Protein AF-A0A2K4KZG8-F1 (afdb_monomer_lite)

Secondary structure (DSSP, 8-state):
-----S---HHHHHHHTTS-HHHHHHHHHHHHHHHHHHHHSPPPPHHHHHHHHHHHHHHHHHHHHHHHHHHHHHHHHHHHHHT-TT-S-HHHHHHHHHHH--SS----HHHHHHHHHHTT-

Structure (mmCIF, N/CA/C/O backbone):
data_AF-A0A2K4KZG8-F1
#
_entry.id   AF-A0A2K4KZG8-F1
#
loop_
_atom_site.group_PDB
_atom_site.id
_atom_site.type_symbol
_atom_site.label_atom_id
_atom_site.label_alt_id
_atom_site.label_comp_id
_atom_site.label_asym_id
_atom_site.label_entity_id
_atom_site.label_seq_id
_atom_site.pdbx_PDB_ins_code
_atom_site.Cartn_x
_atom_site.Cartn_y
_atom_site.Cartn_z
_atom_site.occupancy
_atom_site.B_iso_or_equiv
_atom_site.auth_seq_id
_atom_site.auth_comp_id
_atom_site.auth_asym_id
_atom_site.auth_atom_id
_atom_site.pdbx_PDB_model_num
ATOM 1 N N . MET A 1 1 ? -31.994 20.305 46.320 1.00 42.28 1 MET A N 1
ATOM 2 C CA . MET A 1 1 ? -30.652 19.686 46.336 1.00 42.28 1 MET A CA 1
ATOM 3 C C . MET A 1 1 ? -29.609 20.785 46.228 1.00 42.28 1 MET A C 1
ATOM 5 O O . MET A 1 1 ? -29.683 21.570 45.291 1.00 42.28 1 MET A O 1
ATOM 9 N N . LYS A 1 2 ? -28.716 20.902 47.220 1.00 34.50 2 LYS A N 1
ATOM 10 C CA . LYS A 1 2 ? -27.561 21.813 47.177 1.00 34.50 2 LYS A CA 1
ATOM 11 C C . LYS A 1 2 ? -26.503 21.168 46.283 1.00 34.50 2 LYS A C 1
ATOM 13 O O . LYS A 1 2 ? -26.111 20.043 46.558 1.00 34.50 2 LYS A O 1
ATOM 18 N N . ILE A 1 3 ? -2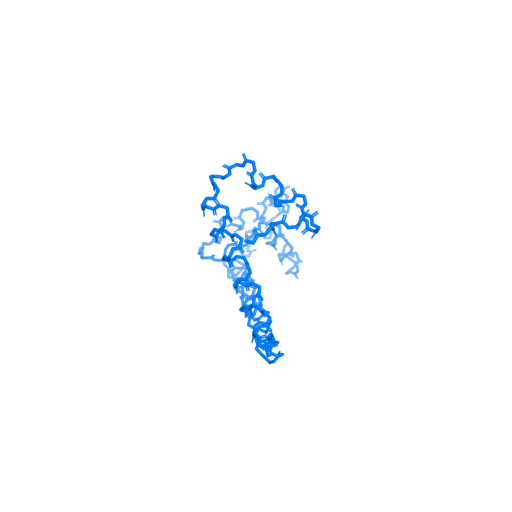6.083 21.857 45.227 1.00 39.00 3 ILE A N 1
ATOM 19 C CA . ILE A 1 3 ? -24.973 21.411 44.382 1.00 39.00 3 ILE A CA 1
ATOM 20 C C . ILE A 1 3 ? -23.695 21.695 45.178 1.00 39.00 3 ILE A C 1
ATOM 22 O O . ILE A 1 3 ? -23.262 22.841 45.272 1.00 39.00 3 ILE A O 1
ATOM 26 N N . THR A 1 4 ? -23.170 20.677 45.855 1.00 40.81 4 THR A N 1
ATOM 27 C CA . THR A 1 4 ? -21.878 20.728 46.544 1.00 40.81 4 THR A CA 1
ATOM 28 C C . THR A 1 4 ? -20.770 20.661 45.501 1.00 40.81 4 THR A C 1
ATOM 30 O O . THR A 1 4 ? -20.667 19.702 44.742 1.00 40.81 4 THR A O 1
ATOM 33 N N . SER A 1 5 ? -19.989 21.733 45.440 1.00 45.44 5 SER A N 1
ATOM 34 C CA . SER A 1 5 ? -18.913 22.008 44.491 1.00 45.44 5 SER A CA 1
ATOM 35 C C . SER A 1 5 ? -17.625 21.260 44.841 1.00 45.44 5 SER A C 1
ATOM 37 O O . SER A 1 5 ? -16.600 21.885 45.109 1.00 45.44 5 SER A O 1
ATOM 39 N N . GLU A 1 6 ? -17.666 19.934 44.880 1.00 42.12 6 GLU A N 1
ATOM 40 C CA . GLU A 1 6 ? -16.471 19.122 45.113 1.00 42.12 6 GLU A CA 1
ATOM 41 C C . GLU A 1 6 ? -16.369 18.081 43.995 1.00 42.12 6 GLU A C 1
ATOM 43 O O . GLU A 1 6 ? -17.214 17.204 43.869 1.00 42.12 6 GLU A O 1
ATOM 48 N N . SER A 1 7 ? -15.335 18.232 43.157 1.00 44.91 7 SER A N 1
ATOM 49 C CA . SER A 1 7 ? -15.052 17.484 41.920 1.00 44.91 7 SER A CA 1
ATOM 50 C C . SER A 1 7 ? -15.811 17.926 40.658 1.00 44.91 7 SER A C 1
ATOM 52 O O . SER A 1 7 ? -16.554 17.166 40.048 1.00 44.91 7 SER A O 1
ATOM 54 N N . THR A 1 8 ? -15.563 19.157 40.211 1.00 51.44 8 THR A N 1
ATOM 55 C CA . THR A 1 8 ? -15.955 19.639 38.876 1.00 51.44 8 THR A CA 1
ATOM 56 C C . THR A 1 8 ? -14.691 19.715 38.026 1.00 51.44 8 THR A C 1
ATOM 58 O O . THR A 1 8 ? -13.781 20.481 38.358 1.00 51.44 8 THR A O 1
ATOM 61 N N . THR A 1 9 ? -14.576 18.895 36.980 1.00 59.38 9 THR A N 1
ATOM 62 C CA . THR A 1 9 ? -13.383 18.911 36.120 1.00 59.38 9 THR A CA 1
ATOM 63 C C . THR A 1 9 ? -13.283 20.262 35.395 1.00 59.38 9 THR A C 1
ATOM 65 O O . THR A 1 9 ? -14.271 20.982 35.242 1.00 59.38 9 THR A O 1
ATOM 68 N N . ALA A 1 10 ? -12.090 20.663 34.939 1.00 57.81 10 ALA A N 1
ATOM 69 C CA . ALA A 1 10 ? -11.908 21.945 34.238 1.00 57.81 10 ALA A CA 1
ATOM 70 C C . ALA A 1 10 ? -12.802 22.085 32.981 1.00 57.81 10 A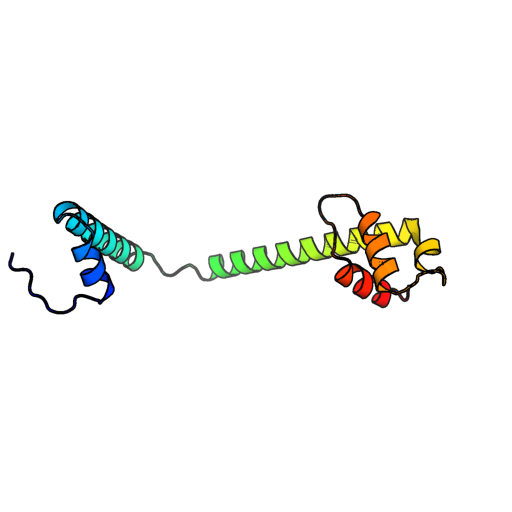LA A C 1
ATOM 72 O O . ALA A 1 10 ? -13.122 23.198 32.561 1.00 57.81 10 ALA A O 1
ATOM 73 N N . PHE A 1 11 ? -13.228 20.954 32.410 1.00 56.88 11 PHE A N 1
ATOM 74 C CA . PHE A 1 11 ? -14.164 20.870 31.294 1.00 56.88 11 PHE A CA 1
ATOM 75 C C . PHE A 1 11 ? -15.580 21.311 31.695 1.00 56.88 11 PHE A C 1
ATOM 77 O O . PHE A 1 11 ? -16.167 22.175 31.040 1.00 56.88 11 PHE A O 1
ATOM 84 N N . ASP A 1 12 ? -16.076 20.826 32.832 1.00 58.78 12 ASP A N 1
ATOM 85 C CA . ASP A 1 12 ? -17.421 21.117 33.342 1.00 58.78 12 ASP A CA 1
ATOM 86 C C . ASP A 1 12 ? -17.603 22.609 33.670 1.00 58.78 12 ASP A C 1
ATOM 88 O O . ASP A 1 12 ? -18.649 23.201 33.392 1.00 58.78 12 ASP A O 1
ATOM 92 N N . GLN A 1 13 ? -16.557 23.268 34.189 1.00 61.50 13 GLN A N 1
ATOM 93 C CA . GLN A 1 13 ? -16.581 24.718 34.443 1.00 61.50 13 GLN A CA 1
ATOM 94 C C . GLN A 1 13 ? -16.624 25.548 33.150 1.00 61.50 13 GLN A C 1
ATOM 96 O O . GLN A 1 13 ? -17.235 26.619 33.117 1.00 61.50 13 GLN A O 1
ATOM 101 N N . ALA A 1 14 ? -15.972 25.083 32.080 1.00 61.78 14 ALA A N 1
ATOM 102 C CA . ALA A 1 14 ? -15.995 25.752 30.781 1.00 61.78 14 ALA A CA 1
ATOM 103 C C . ALA A 1 14 ? -17.338 25.552 30.059 1.00 61.78 14 ALA A C 1
ATOM 105 O O . ALA A 1 14 ? -17.831 26.478 29.409 1.00 61.78 14 ALA A O 1
ATOM 106 N N . LEU A 1 15 ? -17.945 24.374 30.213 1.00 61.69 15 LEU A N 1
ATOM 107 C CA . LEU A 1 15 ? -19.258 24.031 29.674 1.00 61.69 15 LEU A CA 1
ATOM 108 C C . LEU A 1 15 ? -20.376 24.836 30.363 1.00 61.69 15 LEU A C 1
ATOM 110 O O . LEU A 1 15 ? -21.224 25.427 29.690 1.00 61.69 15 LEU A O 1
ATOM 114 N N . ALA A 1 16 ? -20.308 24.967 31.693 1.00 61.25 16 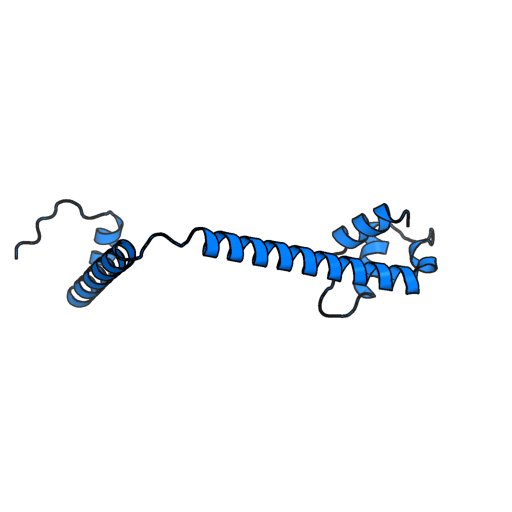ALA A N 1
ATOM 115 C CA . ALA A 1 16 ? -21.263 25.734 32.496 1.00 61.25 16 ALA A CA 1
ATOM 116 C C . ALA A 1 16 ? -21.297 27.238 32.171 1.00 61.25 16 ALA A C 1
ATOM 118 O O . ALA A 1 16 ? -22.310 27.896 32.389 1.00 61.25 16 ALA A O 1
ATOM 119 N N . ARG A 1 17 ? -20.209 27.795 31.622 1.00 66.31 17 ARG A N 1
ATOM 120 C CA . ARG A 1 17 ? -20.148 29.201 31.177 1.00 66.31 17 ARG A CA 1
ATOM 121 C C . ARG A 1 17 ? -20.784 29.441 29.806 1.00 66.31 17 ARG A C 1
ATOM 123 O O . ARG A 1 17 ? -21.014 30.593 29.452 1.00 66.31 17 ARG A O 1
ATOM 130 N N . ARG A 1 18 ? -21.008 28.388 29.013 1.00 73.06 18 ARG A N 1
ATOM 131 C CA . ARG A 1 18 ? -21.439 28.487 27.606 1.00 73.06 18 ARG A CA 1
ATOM 132 C C . ARG A 1 18 ? -22.886 28.068 27.383 1.00 73.06 18 ARG A C 1
ATOM 134 O O . ARG A 1 18 ? -23.472 28.479 26.386 1.00 73.06 18 ARG A O 1
ATOM 141 N N . L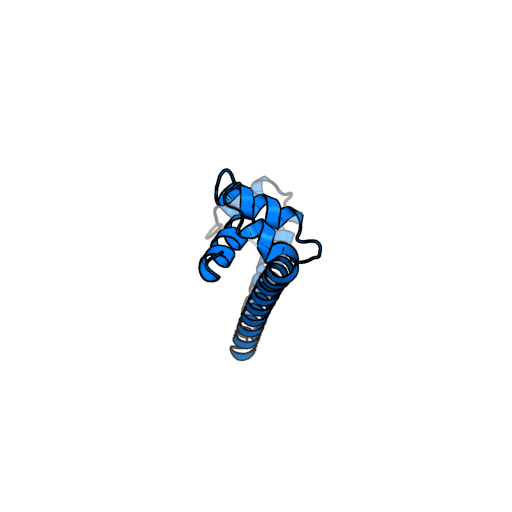EU A 1 19 ? -23.448 27.255 28.276 1.00 75.75 19 LEU A N 1
ATOM 142 C CA . LEU A 1 19 ? -24.785 26.696 28.117 1.00 75.75 19 LEU A CA 1
ATOM 143 C C . LEU A 1 19 ? -25.782 27.291 29.120 1.00 75.75 19 LEU A C 1
ATOM 145 O O . LEU A 1 19 ? -25.452 27.444 30.297 1.00 75.75 19 LEU A O 1
ATOM 149 N N . PRO A 1 20 ? -27.023 27.571 28.682 1.00 82.38 20 PRO A N 1
ATOM 150 C CA . PRO A 1 20 ? -28.143 27.810 29.580 1.00 82.38 20 PRO A CA 1
ATOM 151 C C . PRO A 1 20 ? -28.290 26.676 30.614 1.00 82.38 20 PRO A C 1
ATOM 153 O O . PRO A 1 20 ? -28.024 25.516 30.281 1.00 82.38 20 PRO A O 1
ATOM 156 N N . PRO A 1 21 ? -28.759 26.970 31.842 1.00 78.06 21 PRO A N 1
ATOM 157 C CA . PRO A 1 21 ? -28.783 26.007 32.948 1.00 78.06 21 PRO A CA 1
ATOM 158 C C . PRO A 1 21 ? -29.516 24.694 32.642 1.00 78.06 21 PRO A C 1
ATOM 160 O O . PRO A 1 21 ? -29.080 23.631 33.082 1.00 78.06 21 PRO A O 1
ATOM 163 N N . ASP A 1 22 ? -30.602 24.752 31.869 1.00 79.81 22 ASP A N 1
ATOM 164 C CA . ASP A 1 22 ? -31.407 23.575 31.525 1.00 79.81 22 ASP A CA 1
ATOM 165 C C . ASP A 1 22 ? -30.678 22.643 30.546 1.00 79.81 22 ASP A C 1
ATOM 167 O O . ASP A 1 22 ? -30.713 21.422 30.697 1.00 79.81 22 ASP A O 1
ATOM 171 N N . LEU A 1 23 ? -29.932 23.213 29.592 1.00 78.38 23 LEU A N 1
ATOM 172 C CA . LEU A 1 23 ? -29.118 22.446 28.647 1.00 78.38 23 LEU A CA 1
ATOM 173 C C . LEU A 1 23 ? -27.887 21.842 29.323 1.00 78.38 23 LEU A C 1
ATOM 175 O O . LEU A 1 23 ? -27.538 20.702 29.032 1.00 78.38 23 LEU A O 1
ATOM 179 N N . LEU A 1 24 ? -27.264 22.564 30.260 1.00 81.88 24 LEU A N 1
ATOM 180 C CA . LEU A 1 24 ? -26.151 22.034 31.048 1.00 81.88 24 LEU A CA 1
ATOM 181 C C . LEU A 1 24 ? -26.573 20.787 31.838 1.00 81.88 24 LEU A C 1
ATOM 183 O O . LEU A 1 24 ? -25.867 19.783 31.826 1.00 81.88 24 LEU A O 1
ATOM 187 N N . ARG A 1 25 ? -27.745 20.829 32.486 1.00 81.44 25 ARG A N 1
ATOM 188 C CA . ARG A 1 25 ? -28.288 19.679 33.228 1.00 81.44 25 ARG A CA 1
ATOM 189 C C . ARG A 1 25 ? -28.550 18.482 32.325 1.00 81.44 25 ARG A C 1
ATOM 191 O O . ARG A 1 25 ? -28.254 17.360 32.717 1.00 81.44 25 ARG A O 1
ATOM 198 N N . MET A 1 26 ? -29.080 18.722 31.129 1.00 81.94 26 MET A N 1
ATOM 199 C CA . MET A 1 26 ? -29.334 17.663 30.156 1.00 81.94 26 MET A CA 1
ATOM 200 C C . MET A 1 26 ? -28.033 17.020 29.657 1.00 81.94 26 MET A C 1
ATOM 202 O O . MET A 1 26 ? -27.964 15.800 29.563 1.00 81.94 26 MET A O 1
ATOM 206 N N . VAL A 1 27 ? -26.993 17.813 29.374 1.00 83.56 27 VAL A N 1
ATOM 207 C CA . VAL A 1 27 ? -25.688 17.282 28.939 1.00 83.56 27 VAL A CA 1
ATOM 208 C C . VAL A 1 27 ? -25.054 16.428 30.032 1.00 83.56 27 VAL A C 1
ATOM 210 O O . VAL A 1 27 ? -24.699 15.288 29.755 1.00 83.56 27 VAL A O 1
ATOM 213 N N . LEU A 1 28 ? -24.997 16.930 31.269 1.00 83.38 28 LEU A N 1
ATOM 214 C CA . LEU A 1 28 ? -24.435 16.174 32.394 1.00 83.38 28 LEU A CA 1
ATOM 215 C C . LEU A 1 28 ? -25.204 14.868 32.636 1.00 83.38 28 LEU A C 1
ATOM 217 O O . LEU A 1 28 ? -24.604 13.818 32.833 1.00 83.38 28 LEU A O 1
ATOM 221 N N . HIS A 1 29 ? -26.536 14.912 32.550 1.00 84.38 29 HIS A N 1
ATOM 222 C CA . HIS A 1 29 ? -27.363 13.717 32.684 1.00 84.38 29 HIS A CA 1
ATOM 223 C C . HIS A 1 29 ? -27.080 12.680 31.587 1.00 84.38 29 HIS A C 1
ATOM 225 O O . HIS A 1 29 ? -26.932 11.497 31.885 1.00 84.38 29 HIS A O 1
ATOM 231 N N . ASN A 1 30 ? -26.954 13.119 30.333 1.00 84.50 30 ASN A N 1
ATOM 232 C CA . ASN A 1 30 ? -26.641 12.232 29.213 1.00 84.50 30 ASN A CA 1
ATOM 233 C C . ASN A 1 30 ? -25.231 11.633 29.328 1.00 84.50 30 ASN A C 1
ATOM 235 O O . ASN A 1 30 ? -25.026 10.482 28.952 1.00 84.50 30 ASN A O 1
ATOM 239 N N . GLU A 1 31 ? -24.258 12.391 29.839 1.00 84.12 31 GLU A N 1
ATOM 240 C CA . GLU A 1 31 ? -22.904 11.889 30.097 1.00 84.12 31 GLU A CA 1
ATOM 241 C C . GLU A 1 31 ? -22.900 10.824 31.202 1.00 84.12 31 GLU A C 1
ATOM 243 O O . GLU A 1 31 ? -22.302 9.762 31.015 1.00 84.12 31 GLU A O 1
ATOM 248 N N . ASP A 1 32 ? -23.632 11.051 32.296 1.00 83.38 32 ASP A N 1
ATOM 249 C CA . ASP A 1 32 ? -23.813 10.069 33.372 1.00 83.38 32 ASP A CA 1
ATOM 250 C C . ASP A 1 32 ? -24.492 8.785 32.867 1.00 83.38 32 ASP A C 1
ATOM 252 O O . ASP A 1 32 ? -24.086 7.669 33.215 1.00 83.38 32 ASP A O 1
ATOM 256 N N . GLU A 1 33 ? -25.525 8.911 32.027 1.00 83.12 33 GLU A N 1
ATOM 257 C CA . GLU A 1 33 ? -26.182 7.759 31.402 1.00 83.12 33 GLU A CA 1
ATOM 258 C C . GLU A 1 33 ? -25.244 7.012 30.452 1.00 83.12 33 GLU A C 1
ATOM 260 O O . GLU A 1 33 ? -25.193 5.781 30.480 1.00 83.12 33 GLU A O 1
ATOM 265 N N . LEU A 1 34 ? -24.447 7.727 29.658 1.00 84.38 34 LEU A N 1
ATOM 266 C CA . LEU A 1 34 ? -23.486 7.128 28.735 1.00 84.38 34 LEU A CA 1
ATOM 267 C C . LEU A 1 34 ? -22.376 6.382 29.488 1.00 84.38 34 LEU A C 1
ATOM 269 O O . LEU A 1 34 ? -22.028 5.263 29.104 1.00 84.38 34 LEU A O 1
ATOM 273 N N . GLN A 1 35 ? -21.886 6.937 30.600 1.00 81.88 35 GLN A N 1
ATOM 274 C CA . GLN A 1 35 ? -20.945 6.253 31.490 1.00 81.88 35 GLN A CA 1
ATOM 275 C C . GLN A 1 35 ? -21.567 5.009 32.133 1.00 81.88 35 GLN A C 1
ATOM 277 O O . GLN A 1 35 ? -20.926 3.957 32.170 1.00 81.88 35 GLN A O 1
ATOM 282 N N . ARG A 1 36 ? -22.825 5.080 32.593 1.00 84.31 36 ARG A N 1
ATOM 283 C CA . ARG A 1 36 ? -23.542 3.901 33.115 1.00 84.31 36 ARG A CA 1
ATOM 284 C C . ARG A 1 36 ? -23.696 2.813 32.062 1.00 84.31 36 ARG A C 1
ATOM 286 O O . ARG A 1 36 ? -23.441 1.650 32.361 1.00 84.31 36 ARG A O 1
ATOM 293 N N . LEU A 1 37 ? -24.091 3.176 30.844 1.00 84.31 37 LEU A N 1
ATOM 294 C CA . LEU A 1 37 ? -24.254 2.230 29.743 1.00 84.31 37 LEU A CA 1
ATOM 295 C C . LEU A 1 37 ? -22.918 1.586 29.362 1.00 84.31 37 LEU A C 1
ATOM 297 O O . LEU A 1 37 ? -22.868 0.376 29.161 1.00 84.31 37 LEU A O 1
ATOM 301 N N . GLN A 1 38 ? -21.827 2.353 29.324 1.00 79.31 38 GLN A N 1
ATOM 302 C CA . GLN A 1 38 ? -20.483 1.816 29.089 1.00 79.31 38 GLN A CA 1
ATOM 303 C C . GLN A 1 38 ? -20.015 0.894 30.221 1.00 79.31 38 GLN A C 1
ATOM 305 O O . GLN A 1 38 ? -19.443 -0.156 29.945 1.00 79.31 38 GLN A O 1
ATOM 310 N N . ALA A 1 39 ? -20.300 1.232 31.481 1.00 76.94 39 ALA A N 1
ATOM 311 C CA . ALA A 1 39 ? -19.965 0.392 32.632 1.00 76.94 39 ALA A CA 1
ATOM 312 C C . ALA A 1 39 ? -20.782 -0.916 32.685 1.00 76.94 39 ALA A C 1
ATOM 314 O O . ALA A 1 39 ? -20.335 -1.897 33.276 1.00 76.94 39 ALA A O 1
ATOM 315 N N . GLN A 1 40 ? -21.968 -0.941 32.069 1.00 79.38 40 GLN A N 1
ATOM 316 C CA . GLN A 1 40 ? -22.815 -2.132 31.938 1.00 79.38 40 GLN A CA 1
ATOM 317 C C . GLN A 1 40 ? -22.469 -2.992 30.713 1.00 79.38 40 GLN A C 1
ATOM 319 O O . GLN A 1 40 ? -22.920 -4.137 30.627 1.00 79.38 40 GLN A O 1
ATOM 324 N N . GLN A 1 41 ? -21.677 -2.479 29.766 1.00 72.50 41 GLN A N 1
ATOM 325 C CA . GLN A 1 41 ? -21.211 -3.286 28.644 1.00 72.50 41 GLN A CA 1
ATOM 326 C C . GLN A 1 41 ? -20.217 -4.335 29.141 1.00 72.50 41 GLN A C 1
ATOM 328 O O . GLN A 1 41 ? -19.203 -4.033 29.768 1.00 72.50 41 GLN A O 1
ATOM 333 N N . SER A 1 42 ? -20.508 -5.599 28.842 1.00 68.00 42 SER A N 1
ATOM 334 C CA . SER A 1 42 ? -19.567 -6.692 29.065 1.00 68.00 42 SER A CA 1
ATOM 335 C C . SER A 1 42 ? -18.280 -6.423 28.283 1.00 68.00 42 SER A C 1
ATOM 337 O O . SER A 1 42 ? -18.341 -5.918 27.158 1.00 68.00 42 SER A O 1
ATOM 339 N N . ALA A 1 43 ? -17.126 -6.771 28.862 1.00 70.81 43 ALA A N 1
ATOM 340 C CA . ALA A 1 43 ? -15.841 -6.627 28.185 1.00 70.81 43 ALA A CA 1
ATOM 341 C C . ALA A 1 43 ? -15.919 -7.217 26.762 1.00 70.81 43 ALA A C 1
ATOM 343 O O . ALA A 1 43 ? -16.516 -8.286 26.582 1.00 70.81 43 ALA A O 1
ATOM 344 N N . PRO A 1 44 ? -15.369 -6.529 25.744 1.00 69.06 44 PRO A N 1
ATOM 345 C CA . PRO A 1 44 ? -15.459 -6.986 24.367 1.00 69.06 44 PRO A CA 1
ATOM 346 C C . PRO A 1 44 ? -14.886 -8.398 24.254 1.00 69.06 44 PRO A C 1
ATOM 348 O O . PRO A 1 44 ? -13.749 -8.648 24.646 1.00 69.06 44 PRO A O 1
ATOM 351 N N . ASP A 1 45 ? -15.704 -9.312 23.730 1.00 80.75 45 ASP A N 1
ATOM 352 C CA . ASP A 1 45 ? -15.357 -10.721 23.563 1.00 80.75 45 ASP A CA 1
ATOM 353 C C . ASP A 1 45 ? -14.007 -10.841 22.825 1.00 80.75 45 ASP A C 1
ATOM 355 O O . ASP A 1 45 ? -13.886 -10.351 21.690 1.00 80.75 45 ASP A O 1
ATOM 359 N N . PRO A 1 46 ? -12.983 -11.464 23.441 1.00 82.88 46 PRO A N 1
ATOM 360 C CA . PRO A 1 46 ? -11.651 -11.559 22.855 1.00 82.88 46 PRO A CA 1
ATOM 361 C C . PRO A 1 46 ? -11.673 -12.238 21.481 1.00 82.88 46 PRO A C 1
ATOM 363 O O . PRO A 1 46 ? -10.902 -11.851 20.600 1.00 82.88 46 PRO A O 1
ATOM 366 N N . HIS A 1 47 ? -12.605 -13.167 21.241 1.00 82.94 47 HIS A N 1
ATOM 367 C CA . HIS A 1 47 ? -12.756 -13.806 19.934 1.00 82.94 47 HIS A CA 1
ATOM 368 C C . HIS A 1 47 ? -13.282 -12.840 18.869 1.00 82.94 47 HIS A C 1
ATOM 370 O O . HIS A 1 47 ? -12.845 -12.893 17.718 1.00 82.94 47 HIS A O 1
ATOM 376 N N . LYS A 1 48 ? -14.173 -11.909 19.232 1.00 83.12 48 LYS A N 1
ATOM 377 C CA . LYS A 1 48 ? -14.654 -10.870 18.304 1.00 83.12 48 LYS A CA 1
ATOM 378 C C . LYS A 1 48 ? -13.550 -9.874 17.965 1.00 83.12 48 LYS A C 1
ATOM 380 O O . LYS A 1 48 ? -13.428 -9.481 16.803 1.00 83.12 48 LYS A O 1
ATOM 385 N N . LEU A 1 49 ? -12.727 -9.500 18.946 1.00 85.12 49 LEU A N 1
ATOM 386 C CA . LEU A 1 49 ? -11.561 -8.645 18.716 1.00 85.12 49 LEU A CA 1
ATOM 387 C C . LEU A 1 49 ? -10.547 -9.321 17.791 1.00 85.12 49 LEU A C 1
ATOM 389 O O . LEU A 1 49 ? -10.091 -8.699 16.831 1.00 85.12 49 LEU A O 1
ATOM 393 N N . GLN A 1 50 ? -10.248 -10.598 18.030 1.00 88.25 50 GLN A N 1
ATOM 394 C CA . GLN A 1 50 ? -9.349 -11.374 17.180 1.00 88.25 50 GLN A CA 1
ATOM 395 C C . GLN A 1 50 ? -9.894 -11.493 15.750 1.00 88.25 50 GLN A C 1
ATOM 397 O O . GLN A 1 50 ? -9.197 -11.148 14.799 1.00 88.25 50 GLN A O 1
ATOM 402 N N . ALA A 1 51 ? -11.171 -11.848 15.586 1.00 87.62 51 ALA A N 1
ATOM 403 C CA . ALA A 1 51 ? -11.802 -11.933 14.271 1.00 87.62 51 ALA A CA 1
ATOM 404 C C . ALA A 1 51 ? -11.779 -10.591 13.514 1.00 87.62 51 ALA A C 1
ATOM 406 O O . ALA A 1 51 ? -11.601 -10.563 12.295 1.00 87.62 51 ALA A O 1
ATOM 407 N N . MET A 1 52 ? -11.937 -9.464 14.215 1.00 86.00 52 MET A N 1
ATOM 408 C CA . MET A 1 52 ? -11.822 -8.135 13.611 1.00 86.00 52 MET A CA 1
ATOM 409 C C . MET A 1 52 ? -10.390 -7.846 13.142 1.00 86.00 52 MET A C 1
ATOM 411 O O . MET A 1 52 ? -10.196 -7.353 12.028 1.00 86.00 52 MET A O 1
ATOM 415 N N . GLN A 1 53 ? -9.388 -8.177 13.961 1.00 88.12 53 GLN A N 1
ATOM 416 C CA . GLN A 1 53 ? -7.977 -8.025 13.596 1.00 88.12 53 GLN A CA 1
ATOM 417 C C . GLN A 1 53 ? -7.607 -8.903 12.398 1.00 88.12 53 GLN A C 1
ATOM 419 O O . GLN A 1 53 ? -6.943 -8.424 11.477 1.00 88.12 53 GLN A O 1
ATOM 424 N N . ASP A 1 54 ? -8.082 -10.146 12.362 1.00 87.62 54 ASP A N 1
ATOM 425 C CA . ASP A 1 54 ? -7.818 -11.074 11.263 1.00 87.62 54 ASP A CA 1
ATOM 426 C C . ASP A 1 54 ? -8.473 -10.606 9.962 1.00 87.62 54 ASP A C 1
ATOM 428 O O . ASP A 1 54 ? -7.825 -10.581 8.915 1.00 87.62 54 ASP A O 1
ATOM 432 N N . ARG A 1 55 ? -9.717 -10.109 10.016 1.00 85.56 55 ARG A N 1
ATOM 433 C CA . ARG A 1 55 ? -10.360 -9.468 8.855 1.00 85.56 55 ARG A CA 1
ATOM 434 C C . ARG A 1 55 ? -9.566 -8.261 8.361 1.00 85.56 55 ARG A C 1
ATOM 436 O O . ARG A 1 55 ? -9.376 -8.113 7.156 1.00 85.56 55 ARG A O 1
ATOM 443 N N . ALA A 1 56 ? -9.074 -7.420 9.269 1.00 84.25 56 ALA A N 1
ATOM 444 C CA . ALA A 1 56 ? -8.262 -6.262 8.903 1.00 84.25 56 ALA A CA 1
ATOM 445 C C . ALA A 1 56 ? -6.924 -6.674 8.262 1.00 84.25 56 ALA A C 1
ATOM 447 O O . ALA A 1 56 ? -6.499 -6.061 7.279 1.00 84.25 56 ALA A O 1
ATOM 448 N N . ARG A 1 57 ? -6.273 -7.725 8.776 1.00 87.19 57 ARG A N 1
ATOM 449 C CA . ARG A 1 57 ? -5.046 -8.297 8.196 1.00 87.19 57 ARG A CA 1
ATOM 450 C C . ARG A 1 57 ? -5.302 -8.868 6.804 1.00 87.19 57 ARG A C 1
ATOM 452 O O . ARG A 1 57 ? -4.587 -8.505 5.873 1.00 87.19 57 ARG A O 1
ATOM 459 N N . ASN A 1 58 ? -6.356 -9.665 6.647 1.00 85.75 58 ASN A N 1
ATOM 460 C CA . ASN A 1 58 ? -6.744 -10.251 5.364 1.00 85.75 58 ASN A CA 1
ATOM 461 C C . ASN A 1 58 ? -7.095 -9.173 4.332 1.00 85.75 58 ASN A C 1
ATOM 463 O O . ASN A 1 58 ? -6.649 -9.251 3.191 1.00 85.75 58 ASN A O 1
ATOM 467 N N . GLY A 1 59 ? -7.818 -8.122 4.734 1.00 85.56 59 GLY A N 1
ATOM 468 C CA . GLY A 1 59 ? -8.128 -6.991 3.856 1.00 85.56 59 GLY A CA 1
ATOM 469 C C . GLY A 1 59 ? -6.877 -6.246 3.381 1.00 85.56 59 GLY A C 1
ATOM 470 O O . GLY A 1 59 ? -6.781 -5.883 2.208 1.00 85.56 59 GLY A O 1
ATOM 471 N N . ARG A 1 60 ? -5.882 -6.059 4.261 1.00 84.94 60 ARG A N 1
ATOM 472 C CA . ARG A 1 60 ? -4.584 -5.477 3.875 1.00 84.94 60 ARG A CA 1
ATOM 473 C C . ARG A 1 60 ? -3.815 -6.388 2.923 1.00 84.94 60 ARG A C 1
ATOM 475 O O . ARG A 1 60 ? -3.353 -5.901 1.898 1.00 84.94 60 ARG A O 1
ATOM 482 N N . ALA A 1 61 ? -3.715 -7.680 3.234 1.00 88.12 61 ALA A N 1
ATOM 483 C CA . ALA A 1 61 ? -3.026 -8.656 2.390 1.00 88.12 61 ALA A CA 1
ATOM 484 C C . ALA A 1 61 ? -3.648 -8.727 0.988 1.00 88.12 61 ALA A C 1
ATOM 486 O O . ALA A 1 61 ? -2.935 -8.652 -0.009 1.00 88.12 61 ALA A O 1
ATOM 487 N N . TYR A 1 62 ? -4.980 -8.764 0.909 1.00 90.19 62 TYR A N 1
ATOM 488 C CA . TYR A 1 62 ? -5.705 -8.750 -0.358 1.00 90.19 62 TYR A CA 1
ATOM 489 C C . TYR A 1 62 ? -5.439 -7.475 -1.167 1.00 90.19 62 TYR A C 1
ATOM 491 O O . TYR A 1 62 ? -5.194 -7.546 -2.370 1.00 90.19 62 TYR A O 1
ATOM 499 N N . ARG A 1 63 ? -5.437 -6.302 -0.518 1.00 89.44 63 ARG A N 1
ATOM 500 C CA . ARG A 1 63 ? -5.116 -5.040 -1.197 1.00 89.44 63 ARG A CA 1
ATOM 501 C C . ARG A 1 63 ? -3.696 -5.052 -1.760 1.00 89.44 63 ARG A C 1
ATOM 503 O O . ARG A 1 63 ? -3.512 -4.622 -2.891 1.00 89.44 63 ARG A O 1
ATOM 510 N N . THR A 1 64 ? -2.716 -5.533 -0.996 1.00 91.19 64 THR A N 1
ATOM 511 C CA . THR A 1 64 ? -1.332 -5.661 -1.475 1.00 91.19 64 THR A CA 1
ATOM 512 C C . THR A 1 64 ? -1.259 -6.594 -2.678 1.00 91.19 64 THR A C 1
ATOM 514 O O . THR A 1 64 ? -0.765 -6.181 -3.719 1.00 91.19 64 THR A O 1
ATOM 517 N N . MET A 1 65 ? -1.860 -7.784 -2.588 1.00 92.56 65 MET A N 1
ATOM 518 C CA . MET A 1 65 ? -1.916 -8.750 -3.692 1.00 92.56 65 MET A CA 1
ATOM 519 C C . MET A 1 65 ? -2.499 -8.135 -4.974 1.00 92.56 65 MET A C 1
ATOM 521 O O . MET A 1 65 ? -1.981 -8.356 -6.063 1.00 92.56 65 MET A O 1
ATOM 525 N N . ARG A 1 66 ? -3.557 -7.321 -4.860 1.00 93.50 66 ARG A N 1
ATOM 526 C CA . ARG A 1 66 ? -4.150 -6.619 -6.011 1.00 93.50 66 ARG A CA 1
ATOM 527 C C . ARG A 1 66 ? -3.225 -5.565 -6.619 1.00 93.50 66 ARG A C 1
ATOM 529 O O . ARG A 1 66 ? -3.230 -5.403 -7.834 1.00 93.50 66 ARG A O 1
ATOM 536 N N . LEU A 1 67 ? -2.453 -4.853 -5.797 1.00 93.56 67 LEU A N 1
ATOM 537 C CA . LEU A 1 67 ? -1.472 -3.877 -6.282 1.00 93.56 67 LEU A CA 1
ATOM 538 C C . LEU A 1 67 ? -0.307 -4.559 -7.002 1.00 93.56 67 LEU A C 1
ATOM 540 O O . LEU A 1 67 ? 0.149 -4.045 -8.018 1.00 93.56 67 LEU A O 1
ATOM 544 N N . GLU A 1 68 ? 0.162 -5.693 -6.486 1.00 94.31 68 GLU A N 1
ATOM 545 C CA . GLU A 1 68 ? 1.238 -6.477 -7.101 1.00 94.31 68 GLU A CA 1
ATOM 546 C C . GLU A 1 68 ? 0.787 -7.064 -8.438 1.00 94.31 68 GLU A C 1
ATOM 548 O O . GLU A 1 68 ? 1.464 -6.845 -9.437 1.00 94.31 68 GLU A O 1
ATOM 553 N N . ALA A 1 69 ? -0.405 -7.669 -8.490 1.00 94.25 69 ALA A N 1
ATOM 554 C CA . ALA A 1 69 ? -0.988 -8.182 -9.731 1.00 94.25 69 ALA A CA 1
ATOM 555 C C . ALA A 1 69 ? -1.081 -7.100 -10.824 1.00 94.25 69 ALA A C 1
ATOM 557 O O . ALA A 1 69 ? -0.687 -7.329 -11.960 1.00 94.25 69 ALA A O 1
ATOM 558 N N . ALA A 1 70 ? -1.504 -5.880 -10.472 1.00 93.75 70 ALA A N 1
ATOM 559 C CA . ALA A 1 70 ? -1.563 -4.774 -11.429 1.00 93.75 70 ALA A CA 1
ATOM 560 C C . ALA A 1 70 ? -0.179 -4.373 -11.982 1.00 93.75 70 ALA A C 1
ATOM 562 O O . ALA A 1 70 ? -0.072 -3.904 -13.117 1.00 93.75 70 ALA A O 1
ATOM 563 N N . ILE A 1 71 ? 0.889 -4.533 -11.190 1.00 94.12 71 ILE A N 1
ATOM 564 C CA . ILE A 1 71 ? 2.262 -4.290 -11.654 1.00 94.12 71 ILE A CA 1
ATOM 565 C C . ILE A 1 71 ? 2.756 -5.465 -12.499 1.00 94.12 71 ILE A C 1
ATOM 567 O O . ILE A 1 71 ? 3.436 -5.229 -13.494 1.00 94.12 71 ILE A O 1
ATOM 571 N N . GLU A 1 72 ? 2.427 -6.703 -12.136 1.00 94.44 72 GLU A N 1
ATOM 572 C CA . GLU A 1 72 ? 2.762 -7.894 -12.924 1.00 94.44 72 GLU A CA 1
ATOM 573 C C . GLU A 1 72 ? 2.129 -7.847 -14.317 1.00 94.44 72 GLU A C 1
ATOM 575 O O . GLU A 1 72 ? 2.844 -8.051 -15.298 1.00 94.44 72 GLU A O 1
ATOM 580 N N . ASP A 1 73 ? 0.848 -7.486 -14.414 1.00 94.38 73 ASP A N 1
ATOM 581 C CA . ASP A 1 73 ? 0.143 -7.295 -15.688 1.00 94.38 73 ASP A CA 1
ATOM 582 C C . ASP A 1 73 ? 0.841 -6.220 -16.537 1.00 94.38 73 ASP A C 1
ATOM 584 O O . ASP A 1 73 ? 1.192 -6.436 -17.699 1.00 94.38 73 ASP A O 1
ATOM 588 N N . LEU A 1 74 ? 1.169 -5.076 -15.926 1.00 94.62 74 LEU A N 1
ATOM 589 C CA . LEU A 1 74 ? 1.930 -4.021 -16.592 1.00 94.62 74 LEU A CA 1
ATOM 590 C C . LEU A 1 74 ? 3.305 -4.505 -17.075 1.00 94.62 74 LEU A C 1
ATOM 592 O O . LEU A 1 74 ? 3.736 -4.156 -18.177 1.00 94.62 74 LEU A O 1
ATOM 596 N N . VAL A 1 75 ? 4.014 -5.278 -16.253 1.00 94.31 75 VAL A N 1
ATOM 597 C CA . VAL A 1 75 ? 5.323 -5.841 -16.599 1.00 94.31 75 VAL A CA 1
ATOM 598 C C . VAL A 1 75 ? 5.190 -6.849 -17.730 1.00 94.31 75 VAL A C 1
ATOM 600 O O . VAL A 1 75 ? 6.074 -6.883 -18.583 1.00 94.31 75 VAL A O 1
ATOM 603 N N . HIS A 1 76 ? 4.127 -7.648 -17.755 1.00 93.75 76 HIS A N 1
ATOM 604 C CA . HIS A 1 76 ? 3.852 -8.592 -18.829 1.00 93.75 76 HIS A CA 1
ATOM 605 C C . HIS A 1 76 ? 3.699 -7.861 -20.169 1.00 93.75 76 HIS A C 1
ATOM 607 O O . HIS A 1 76 ? 4.411 -8.180 -21.124 1.00 93.75 76 HIS A O 1
ATOM 613 N N . ASP A 1 77 ? 2.874 -6.815 -20.196 1.00 93.38 77 ASP A N 1
ATOM 614 C CA . ASP A 1 77 ? 2.539 -6.078 -21.417 1.00 93.38 77 ASP A CA 1
ATOM 615 C C . ASP A 1 77 ? 3.671 -5.152 -21.898 1.00 93.38 77 ASP A C 1
ATOM 617 O O . ASP A 1 77 ? 3.885 -4.978 -23.100 1.00 93.38 77 ASP A O 1
ATOM 621 N N . HIS A 1 78 ? 4.423 -4.557 -20.965 1.00 93.06 78 HIS A N 1
ATOM 622 C CA . HIS A 1 78 ? 5.369 -3.470 -21.252 1.00 93.06 78 HIS A CA 1
ATOM 623 C C . HIS A 1 78 ? 6.816 -3.776 -20.846 1.00 93.06 78 HIS A C 1
ATOM 625 O O . HIS A 1 78 ? 7.645 -2.865 -20.701 1.00 93.06 78 HIS A O 1
ATOM 631 N N . ARG A 1 79 ? 7.160 -5.057 -20.659 1.00 90.81 79 ARG A N 1
ATOM 632 C CA . ARG A 1 79 ? 8.516 -5.480 -20.267 1.00 90.81 79 ARG A CA 1
ATOM 633 C C . ARG A 1 79 ? 9.629 -4.849 -21.106 1.00 90.81 79 ARG A C 1
ATOM 635 O O . ARG A 1 79 ? 10.619 -4.412 -20.511 1.00 90.81 79 ARG A O 1
ATOM 642 N N . PRO A 1 80 ? 9.521 -4.795 -22.451 1.00 90.25 80 PRO A N 1
ATOM 643 C CA . PRO A 1 80 ? 10.560 -4.200 -23.281 1.00 90.25 80 PRO A CA 1
ATOM 644 C C . PRO A 1 80 ? 10.779 -2.728 -22.937 1.00 90.25 80 PRO A C 1
ATOM 646 O O . PRO A 1 80 ? 11.915 -2.329 -22.701 1.00 90.25 80 PRO A O 1
ATOM 649 N N . GLN A 1 81 ? 9.701 -1.947 -22.826 1.00 90.50 81 GLN A N 1
ATOM 650 C CA . GLN A 1 81 ? 9.737 -0.512 -22.542 1.00 90.50 81 GLN A CA 1
ATOM 651 C C . GLN A 1 81 ? 10.352 -0.233 -21.171 1.00 90.50 81 GLN A C 1
ATOM 653 O O . GLN A 1 81 ? 11.192 0.657 -21.041 1.00 90.50 81 GLN A O 1
ATOM 658 N N . LEU A 1 82 ? 10.004 -1.025 -20.155 1.00 90.44 82 LEU A N 1
ATOM 659 C CA . LEU A 1 82 ? 10.531 -0.862 -18.796 1.00 90.44 82 LEU A CA 1
ATOM 660 C C . LEU A 1 82 ? 12.047 -1.108 -18.698 1.00 90.44 82 LEU A C 1
ATOM 662 O O . LEU A 1 82 ? 12.707 -0.507 -17.847 1.00 90.44 82 LEU A O 1
ATOM 666 N N . ARG A 1 83 ? 12.607 -1.936 -19.587 1.00 88.25 83 ARG A N 1
ATOM 667 C CA . ARG A 1 83 ? 14.042 -2.266 -19.632 1.00 88.25 83 ARG A CA 1
ATOM 668 C C . ARG A 1 83 ? 14.878 -1.342 -20.513 1.00 88.25 83 ARG A C 1
ATOM 670 O O . ARG A 1 83 ? 16.098 -1.489 -20.552 1.00 88.25 83 ARG A O 1
ATOM 677 N N . LEU A 1 84 ? 14.259 -0.410 -21.238 1.00 84.44 84 LEU A N 1
ATOM 678 C CA . LEU A 1 84 ? 15.006 0.475 -22.127 1.00 84.44 84 LEU A CA 1
ATOM 679 C C . LEU A 1 84 ? 15.971 1.370 -21.327 1.00 84.44 84 LEU A C 1
ATOM 681 O O . LEU A 1 84 ? 15.566 1.969 -20.332 1.00 84.44 84 LEU A O 1
ATOM 685 N N . PRO A 1 85 ? 17.218 1.569 -21.787 1.00 76.44 85 PRO A N 1
ATOM 686 C CA . PRO A 1 85 ? 18.178 2.455 -21.122 1.00 76.44 85 PRO A CA 1
ATOM 687 C C . PRO A 1 85 ? 17.838 3.950 -21.282 1.00 76.44 85 PRO A C 1
ATOM 689 O O . PRO A 1 85 ? 18.572 4.807 -20.804 1.00 76.44 85 PRO A O 1
ATOM 692 N N . LEU A 1 86 ? 16.734 4.283 -21.961 1.00 82.50 86 LEU A N 1
ATOM 693 C CA . LEU A 1 86 ? 16.334 5.658 -22.281 1.00 82.50 86 LEU A CA 1
ATOM 694 C C . LEU A 1 86 ? 15.630 6.395 -21.134 1.00 82.50 86 LEU A C 1
ATOM 696 O O . LEU A 1 86 ? 15.337 7.587 -21.251 1.00 82.50 86 LEU A O 1
ATOM 700 N N . TRP A 1 87 ? 15.330 5.713 -20.026 1.00 88.94 87 TRP A N 1
ATOM 701 C CA . TRP A 1 87 ? 14.707 6.355 -18.873 1.00 88.94 87 TRP A CA 1
ATOM 702 C C . TRP A 1 87 ? 15.674 7.335 -18.213 1.00 88.94 87 TRP A C 1
ATOM 704 O O . TRP A 1 87 ? 16.752 6.963 -17.761 1.00 88.94 87 TRP A O 1
ATOM 714 N N . LYS A 1 88 ? 15.244 8.594 -18.072 1.00 87.94 88 LYS A N 1
ATOM 715 C CA . LYS A 1 88 ? 16.029 9.650 -17.407 1.00 87.94 88 LYS A CA 1
ATOM 716 C C . LYS A 1 88 ? 16.377 9.302 -15.955 1.00 87.94 88 LYS A C 1
ATOM 718 O O . LYS A 1 88 ? 17.375 9.770 -15.422 1.00 87.94 88 LYS A O 1
ATOM 723 N N . SER A 1 89 ? 15.514 8.539 -15.288 1.00 90.56 89 SER A N 1
ATOM 724 C CA . SER A 1 89 ? 15.716 8.021 -13.933 1.00 90.56 89 SER A CA 1
ATOM 725 C C . SER A 1 89 ? 14.758 6.866 -13.631 1.00 90.56 89 SER A C 1
ATOM 727 O O . SER A 1 89 ? 13.686 6.763 -14.239 1.00 90.56 89 SER A O 1
ATOM 729 N N . ARG A 1 90 ? 15.084 6.068 -12.606 1.00 90.69 90 ARG A N 1
ATOM 730 C CA . ARG A 1 90 ? 14.185 5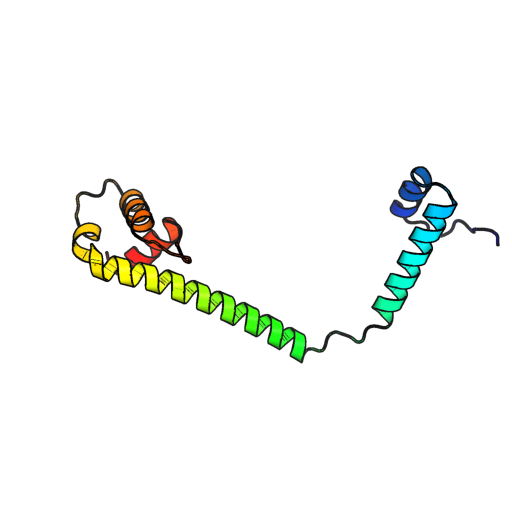.052 -12.024 1.00 90.69 90 ARG A CA 1
ATOM 731 C C . ARG A 1 90 ? 12.795 5.611 -11.695 1.00 90.69 90 ARG A C 1
ATOM 733 O O . ARG A 1 90 ? 11.780 5.028 -12.061 1.00 90.69 90 ARG A O 1
ATOM 740 N N . ARG A 1 91 ? 12.755 6.822 -11.125 1.00 93.25 91 ARG A N 1
ATOM 741 C CA . ARG A 1 91 ? 11.515 7.551 -10.842 1.00 93.25 91 ARG A CA 1
ATOM 742 C C . ARG A 1 91 ? 10.699 7.824 -12.106 1.00 93.25 91 ARG A C 1
ATOM 744 O O . ARG A 1 91 ? 9.509 7.551 -12.107 1.00 93.25 91 ARG A O 1
ATOM 751 N N . SER A 1 92 ? 11.317 8.333 -13.175 1.00 93.12 92 SER A N 1
ATOM 752 C CA . SER A 1 92 ? 10.591 8.639 -14.421 1.00 93.12 92 SER A CA 1
ATOM 753 C C . SER A 1 92 ? 9.980 7.395 -15.071 1.00 93.12 92 SER A C 1
ATOM 755 O O . SER A 1 92 ? 8.871 7.462 -15.595 1.00 93.12 92 SER A O 1
ATOM 757 N N . ARG A 1 93 ? 10.665 6.248 -14.969 1.00 94.12 93 ARG A N 1
ATOM 758 C CA . ARG A 1 93 ? 10.140 4.949 -15.395 1.00 94.12 93 ARG A CA 1
ATOM 759 C C . ARG A 1 93 ? 8.937 4.531 -14.554 1.00 94.12 93 ARG A C 1
ATOM 761 O O . ARG A 1 93 ? 7.916 4.143 -15.105 1.00 94.12 93 ARG A O 1
ATOM 768 N N . ALA A 1 94 ? 9.042 4.640 -13.231 1.00 94.75 94 ALA A N 1
ATOM 769 C CA . ALA A 1 94 ? 7.960 4.273 -12.324 1.00 94.75 94 ALA A CA 1
ATOM 770 C C . ALA A 1 94 ? 6.739 5.206 -12.437 1.00 94.75 94 ALA A C 1
ATOM 772 O O . ALA A 1 94 ? 5.608 4.741 -12.362 1.00 94.75 94 ALA A O 1
ATOM 773 N N . GLU A 1 95 ? 6.945 6.506 -12.665 1.00 94.75 95 GLU A N 1
ATOM 774 C CA . GLU A 1 95 ? 5.867 7.466 -12.944 1.00 94.75 95 GLU A CA 1
ATOM 775 C C . GLU A 1 95 ? 5.194 7.191 -14.294 1.00 94.75 95 GLU A C 1
ATOM 777 O O . GLU A 1 95 ? 3.980 7.339 -14.416 1.00 94.75 95 GLU A O 1
ATOM 782 N N . TRP A 1 96 ? 5.957 6.776 -15.310 1.00 95.00 96 TRP A N 1
ATOM 783 C CA . TRP A 1 96 ? 5.379 6.320 -16.571 1.00 95.00 96 TRP A CA 1
ATOM 784 C C . TRP A 1 96 ? 4.560 5.041 -16.381 1.00 95.00 96 TRP A C 1
ATOM 786 O O . TRP A 1 96 ? 3.418 4.992 -16.832 1.00 95.00 96 TRP A O 1
ATOM 796 N N . ALA A 1 97 ? 5.101 4.053 -15.662 1.00 93.81 97 ALA A N 1
ATOM 797 C CA . ALA A 1 97 ? 4.415 2.801 -15.363 1.00 93.81 97 ALA A CA 1
ATOM 798 C C . ALA A 1 97 ? 3.118 3.051 -14.580 1.00 93.81 97 ALA A C 1
ATOM 800 O O . ALA A 1 97 ? 2.068 2.537 -14.946 1.00 93.81 97 ALA A O 1
ATOM 801 N N . GLN A 1 98 ? 3.150 3.939 -13.581 1.00 95.56 98 GLN A N 1
ATOM 802 C CA . GLN A 1 98 ? 1.954 4.345 -12.841 1.00 95.56 98 GLN A CA 1
ATOM 803 C C . GLN A 1 98 ? 0.838 4.855 -13.763 1.00 95.56 98 GLN A C 1
ATOM 805 O O . GLN A 1 98 ? -0.329 4.594 -13.501 1.00 95.56 98 GLN A O 1
ATOM 810 N N . LYS A 1 99 ? 1.184 5.574 -14.840 1.00 94.38 99 LYS A N 1
ATOM 811 C CA . LYS A 1 99 ? 0.205 6.097 -15.805 1.00 94.38 99 LYS A CA 1
ATOM 812 C C . LYS A 1 99 ? -0.404 5.024 -16.707 1.00 94.38 99 LYS A C 1
ATOM 814 O O . LYS A 1 99 ? -1.460 5.294 -17.263 1.00 94.38 99 LYS A O 1
ATOM 819 N N . GLN A 1 100 ? 0.251 3.873 -16.875 1.00 94.00 100 GLN A N 1
ATOM 820 C CA . GLN A 1 100 ? -0.282 2.761 -17.672 1.00 94.00 100 GLN A CA 1
ATOM 821 C C . GLN A 1 100 ? -1.201 1.845 -16.850 1.00 94.00 100 GLN A C 1
ATOM 823 O O . GLN A 1 100 ? -2.019 1.130 -17.417 1.00 94.00 100 GLN A O 1
ATOM 828 N N . ILE A 1 101 ? -1.082 1.852 -15.516 1.00 93.12 101 ILE A N 1
ATOM 829 C CA . ILE A 1 101 ? -1.979 1.084 -14.647 1.00 93.12 101 ILE A CA 1
ATOM 830 C C . ILE A 1 101 ? -3.310 1.828 -14.541 1.00 93.12 101 ILE A C 1
ATOM 832 O O . ILE A 1 101 ? -3.389 2.931 -13.994 1.00 93.12 101 ILE A O 1
ATOM 836 N N . HIS A 1 102 ? -4.371 1.193 -15.028 1.00 87.44 102 HIS A N 1
ATOM 837 C CA . HIS A 1 102 ? -5.737 1.698 -14.953 1.00 87.44 102 HIS A CA 1
ATOM 838 C C . HIS A 1 102 ? -6.598 0.764 -14.100 1.00 87.44 102 HIS A C 1
ATOM 840 O O . HIS A 1 102 ? -6.486 -0.454 -14.199 1.00 87.44 102 HIS A O 1
ATOM 846 N N . GLY A 1 103 ? -7.473 1.329 -13.265 1.00 84.88 103 GLY A N 1
ATOM 847 C CA . GLY A 1 103 ? -8.410 0.560 -12.446 1.00 84.88 103 GLY A CA 1
ATOM 848 C C . GLY A 1 103 ? -8.541 1.084 -11.019 1.00 84.88 103 GLY A C 1
ATOM 849 O O . GLY A 1 103 ? -8.149 2.205 -10.705 1.00 84.88 103 GLY A O 1
ATOM 850 N N . GLU A 1 104 ? -9.111 0.250 -10.151 1.00 83.06 104 GLU A N 1
ATOM 851 C CA . GLU A 1 104 ? -9.385 0.580 -8.746 1.00 83.06 104 GLU A CA 1
ATOM 852 C C . GLU A 1 104 ? -8.114 0.569 -7.872 1.00 83.06 104 GLU A C 1
ATOM 854 O O . GLU A 1 104 ? -7.999 1.329 -6.910 1.00 83.06 104 GLU A O 1
ATOM 859 N N . TYR A 1 105 ? -7.123 -0.257 -8.226 1.00 84.69 105 TYR A N 1
ATOM 860 C CA . TYR A 1 105 ? -5.895 -0.454 -7.454 1.00 84.69 105 TYR A CA 1
ATOM 861 C C . TYR A 1 105 ? -4.679 0.102 -8.197 1.00 84.69 105 TYR A C 1
ATOM 863 O O . TYR A 1 105 ? -3.935 -0.637 -8.832 1.00 84.69 105 TYR A O 1
ATOM 871 N N . VAL A 1 106 ? -4.457 1.414 -8.089 1.00 90.94 106 VAL A N 1
ATOM 872 C CA . VAL A 1 106 ? -3.279 2.072 -8.676 1.00 90.94 106 VAL A CA 1
ATOM 873 C C . VAL A 1 106 ? -2.202 2.281 -7.602 1.00 90.94 106 VAL A C 1
ATOM 875 O O . VAL A 1 106 ? -2.388 3.109 -6.701 1.00 90.94 106 VAL A O 1
ATOM 878 N N . PRO A 1 107 ? -1.067 1.557 -7.656 1.00 91.88 107 PRO A N 1
ATOM 879 C CA . PRO A 1 107 ? 0.038 1.776 -6.733 1.00 91.88 107 PRO A CA 1
ATOM 880 C C . PRO A 1 107 ? 0.729 3.117 -6.998 1.00 91.88 107 PRO A C 1
ATOM 882 O O . PRO A 1 107 ? 0.805 3.604 -8.123 1.00 91.88 107 PRO A O 1
ATOM 885 N N . GLY A 1 108 ? 1.276 3.728 -5.947 1.00 93.81 108 GLY A N 1
ATOM 886 C CA . GLY A 1 108 ? 2.106 4.923 -6.103 1.00 93.81 108 GLY A CA 1
ATOM 887 C C . GLY A 1 108 ? 3.449 4.595 -6.762 1.00 93.81 108 GLY A C 1
ATOM 888 O O . GLY A 1 108 ? 3.997 3.516 -6.537 1.00 93.81 108 GLY A O 1
ATOM 889 N N . TRP A 1 109 ? 4.034 5.547 -7.497 1.00 94.25 109 TRP A N 1
ATOM 890 C CA . TRP A 1 109 ? 5.306 5.344 -8.212 1.00 94.25 109 TRP A CA 1
ATOM 891 C C . TRP A 1 109 ? 6.443 4.776 -7.345 1.00 94.25 109 TRP A C 1
ATOM 893 O O . TRP A 1 109 ? 7.239 3.991 -7.839 1.00 94.25 109 TRP A O 1
ATOM 903 N N . ARG A 1 110 ? 6.532 5.116 -6.049 1.00 95.88 110 ARG A N 1
ATOM 904 C CA . ARG A 1 110 ? 7.564 4.549 -5.151 1.00 95.88 110 ARG A CA 1
ATOM 905 C C . ARG A 1 110 ? 7.400 3.045 -4.951 1.00 95.88 110 ARG A C 1
ATOM 907 O O . ARG A 1 110 ? 8.388 2.319 -4.886 1.00 95.88 110 ARG A O 1
ATOM 914 N N . TYR A 1 111 ? 6.154 2.596 -4.827 1.00 95.69 111 TYR A N 1
ATOM 915 C CA . TYR A 1 111 ? 5.840 1.182 -4.663 1.00 95.69 111 TYR A CA 1
ATOM 916 C C . TYR A 1 111 ? 6.158 0.426 -5.956 1.00 95.69 111 TYR A C 1
ATOM 918 O O . TYR A 1 111 ? 6.837 -0.593 -5.913 1.00 95.69 111 TYR A O 1
ATOM 926 N N . ILE A 1 112 ? 5.786 1.004 -7.103 1.00 95.12 112 ILE A N 1
ATOM 927 C CA . ILE A 1 112 ? 6.129 0.471 -8.426 1.00 95.12 112 ILE A CA 1
ATOM 928 C C . ILE A 1 112 ? 7.647 0.385 -8.609 1.00 95.12 112 ILE A C 1
ATOM 930 O O . ILE A 1 112 ? 8.143 -0.664 -8.988 1.00 95.12 112 ILE A O 1
ATOM 934 N N . ASP A 1 113 ? 8.402 1.444 -8.305 1.00 95.00 113 ASP A N 1
ATOM 935 C CA . ASP A 1 113 ? 9.870 1.442 -8.406 1.00 95.00 113 ASP A CA 1
ATOM 936 C C . ASP A 1 113 ? 10.502 0.325 -7.562 1.00 95.00 113 ASP A C 1
ATOM 938 O O . ASP A 1 113 ? 11.350 -0.428 -8.040 1.00 95.00 113 ASP A O 1
ATOM 942 N N . THR A 1 114 ? 10.036 0.178 -6.318 1.00 95.69 114 THR A N 1
ATOM 943 C CA . THR A 1 114 ? 10.508 -0.870 -5.402 1.00 95.69 114 THR A CA 1
ATOM 944 C C . THR A 1 114 ? 10.225 -2.263 -5.962 1.00 95.69 114 THR A C 1
ATOM 946 O O . THR A 1 114 ? 11.103 -3.120 -5.933 1.00 95.69 114 THR A O 1
ATOM 949 N N . TYR A 1 115 ? 9.027 -2.475 -6.507 1.00 94.25 115 TYR A N 1
ATOM 950 C CA . TYR A 1 115 ? 8.605 -3.758 -7.066 1.00 94.25 115 TYR A CA 1
ATOM 951 C C . TYR A 1 115 ? 9.309 -4.080 -8.397 1.00 94.25 115 TYR A C 1
ATOM 953 O O . TYR A 1 115 ? 9.777 -5.187 -8.620 1.00 94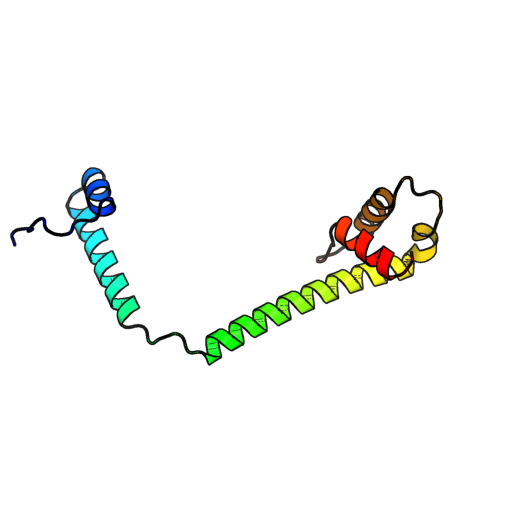.25 115 TYR A O 1
ATOM 961 N N . LEU A 1 116 ? 9.492 -3.102 -9.286 1.00 92.81 116 LEU A N 1
ATOM 962 C CA . LEU A 1 116 ? 10.287 -3.302 -10.503 1.00 92.81 116 LEU A CA 1
ATOM 963 C C . LEU A 1 116 ? 11.737 -3.683 -10.170 1.00 92.81 116 LEU A C 1
ATOM 965 O O . LEU A 1 116 ? 12.333 -4.519 -10.850 1.00 92.81 116 LEU A O 1
ATOM 969 N N . ASN A 1 117 ? 12.288 -3.120 -9.092 1.00 91.75 117 ASN A N 1
ATOM 970 C CA . ASN A 1 117 ? 13.622 -3.461 -8.617 1.00 91.75 117 ASN A CA 1
ATOM 971 C C . ASN A 1 117 ? 13.719 -4.906 -8.089 1.00 91.75 117 ASN A C 1
ATOM 973 O O . ASN A 1 117 ? 14.743 -5.548 -8.320 1.00 91.75 117 ASN A O 1
ATOM 977 N N . THR A 1 118 ? 12.680 -5.447 -7.434 1.00 92.44 118 THR A N 1
ATOM 978 C CA . THR A 1 118 ? 12.667 -6.870 -7.026 1.00 92.44 118 THR A CA 1
ATOM 979 C C . THR A 1 118 ? 12.601 -7.814 -8.225 1.00 92.44 118 THR A C 1
ATOM 981 O O . THR A 1 118 ? 13.122 -8.923 -8.157 1.00 92.44 118 THR A O 1
ATOM 984 N N . LEU A 1 119 ? 12.036 -7.363 -9.347 1.00 88.25 119 LEU A N 1
ATOM 985 C CA . LEU A 1 119 ? 11.987 -8.107 -10.608 1.00 88.25 119 LEU A CA 1
ATOM 986 C C . LEU A 1 119 ? 13.251 -7.959 -11.476 1.00 88.25 119 LEU A C 1
ATOM 988 O O . LEU A 1 119 ? 13.300 -8.509 -12.582 1.00 88.25 119 LEU A O 1
ATOM 992 N N . HIS A 1 120 ? 14.262 -7.216 -11.009 1.00 84.75 120 HIS A N 1
ATOM 993 C CA . HIS A 1 120 ? 15.464 -6.872 -11.778 1.00 84.75 120 HIS A CA 1
ATOM 994 C C . HIS A 1 120 ? 15.132 -6.257 -13.152 1.00 84.75 120 HIS A C 1
ATOM 996 O O . HIS A 1 120 ? 15.686 -6.646 -14.190 1.00 84.75 120 HIS A O 1
ATOM 1002 N N . ILE A 1 121 ? 14.168 -5.329 -13.159 1.00 80.31 121 ILE A N 1
ATOM 1003 C CA . ILE A 1 121 ? 13.753 -4.538 -14.325 1.00 80.31 121 ILE A CA 1
ATOM 1004 C C . ILE A 1 121 ? 14.326 -3.131 -14.237 1.00 80.31 121 ILE A C 1
ATOM 1006 O O . ILE A 1 121 ? 14.258 -2.472 -13.175 1.00 80.31 121 ILE A O 1
#

Sequence (121 aa):
MKITSESTTAFDQALARRLPPDLLRMVLHNEDELQRLQAQQSAPDPHKLQAMQDRARNGRAYRTMRLEAAIEDLVHDHRPQLRLPLWKSRRSRAEWAQKQIHGEYVPGWRYIDTYLNTLHI

Foldseek 3Di:
DDPDPDDDPPVLVVVVVPDDPVVSVVVVVVVVVVVVVVVPDDDPDVVVVVVVVVVVVVVVVVLVVVLLVLLVVLCVVCVVVLPDPPQPDLLSSLVVSLVVRDDDRRDDSVVSSVSVVVVVD

Radius of gyration: 28.48 Å; chains: 1; bounding box: 50×43×70 Å

pLDDT: mean 82.44, std 14.15, range [34.5, 95.88]